Protein AF-L8JLD8-F1 (afdb_monomer)

Secondary structure (DSSP, 8-state):
----------TTSSHHHHHHHHHHHHHHHHHHHHHHHHHHHHHHHHHHHHHHHHHHHHHHHHHHHHHHHHHHT-SSHHHHHHHHHHHHTTBS-TT-EEEEEEEEETTEEEE-S-EEHHHHHHHHHHHTS--EEEEEEEE-TTS-EEEEEEEE--

Sequence (154 aa):
MMIGGAGCKSKKKAGDVSDAEAEKARMEQEAKLRAEEEERRRAEEERLAREKARAEAEAPAQKLEMYFEAIANANSITSANQSIDEALTMFASPQTPVLIVISESGGQKDYDRPTTIKEYLNYLKDQKKNINTIGDLQVDSRGKITEIELVKQK

pLDDT: mean 88.19, std 15.15, range [36.41, 98.69]

Radius of gyration: 35.02 Å; Cα contacts (8 Å, |Δi|>4): 162; chains: 1; bounding box: 96×37×97 Å

Organism: NCBI:txid1237149

Solvent-accessible surface area (backbone atoms only — not comparable to full-atom values): 8672 Å² total; per-residue (Å²): 136,91,85,84,90,82,90,87,94,67,81,80,69,64,60,65,53,55,52,52,51,52,50,50,51,49,52,54,50,51,52,49,52,52,51,54,51,50,53,52,49,52,53,48,52,52,51,53,50,52,52,49,53,49,50,62,66,45,45,63,56,56,56,48,51,53,35,48,50,49,18,10,69,37,94,42,70,67,60,16,51,52,38,45,58,58,51,46,68,49,32,68,43,61,70,22,45,34,44,39,45,76,48,74,57,98,89,45,75,41,63,53,82,83,46,27,45,51,58,50,53,49,47,24,44,73,65,50,45,74,62,57,41,84,68,47,76,42,62,47,101,84,68,24,34,54,35,37,34,30,32,62,61,130

Structure (mmCIF, N/CA/C/O backbone):
data_AF-L8JLD8-F1
#
_entry.id   AF-L8JLD8-F1
#
loop_
_atom_site.group_PDB
_atom_site.id
_atom_site.type_symbol
_atom_site.label_atom_id
_atom_site.label_alt_id
_atom_site.label_comp_id
_atom_site.label_asym_id
_atom_site.label_entity_id
_atom_site.label_seq_id
_atom_site.pdbx_PDB_ins_code
_atom_site.Cartn_x
_atom_site.Cartn_y
_atom_site.Cartn_z
_atom_site.occupancy
_atom_site.B_iso_or_equiv
_atom_site.auth_seq_id
_atom_site.auth_comp_id
_atom_site.auth_asym_id
_atom_site.auth_atom_id
_atom_site.pdbx_PDB_model_num
ATOM 1 N N . MET A 1 1 ? 78.348 8.254 -76.804 1.00 43.88 1 MET A N 1
ATOM 2 C CA . MET A 1 1 ? 78.606 7.688 -75.465 1.00 43.88 1 MET A CA 1
ATOM 3 C C . MET A 1 1 ? 77.264 7.599 -74.758 1.00 43.88 1 MET A C 1
ATOM 5 O O . MET A 1 1 ? 76.629 8.627 -74.573 1.00 43.88 1 MET A O 1
ATOM 9 N N . MET A 1 2 ? 76.774 6.378 -74.539 1.00 48.94 2 MET A N 1
ATOM 10 C CA . MET A 1 2 ? 75.519 6.098 -73.835 1.00 48.94 2 MET A CA 1
ATOM 11 C C . MET A 1 2 ? 75.664 6.347 -72.331 1.00 48.94 2 MET A C 1
ATOM 13 O O . MET A 1 2 ? 76.741 6.084 -71.814 1.00 48.94 2 MET A O 1
ATOM 17 N N . ILE A 1 3 ? 74.574 6.770 -71.681 1.00 44.97 3 ILE A N 1
ATOM 18 C CA . ILE A 1 3 ? 74.062 6.455 -70.323 1.00 44.97 3 ILE A CA 1
ATOM 19 C C . ILE A 1 3 ? 72.680 7.151 -70.314 1.00 44.97 3 ILE A C 1
ATOM 21 O O . ILE A 1 3 ? 72.607 8.335 -70.612 1.00 44.97 3 ILE A O 1
ATOM 25 N N . GLY A 1 4 ? 71.516 6.530 -70.129 1.00 36.41 4 GLY A N 1
ATOM 26 C CA . GLY A 1 4 ? 71.146 5.360 -69.335 1.00 36.41 4 GLY A CA 1
ATOM 27 C C . GLY A 1 4 ? 70.072 5.840 -68.346 1.00 36.41 4 GLY A C 1
ATOM 28 O O . GLY A 1 4 ? 70.389 6.602 -67.441 1.00 36.41 4 GLY A O 1
ATOM 29 N N . GLY A 1 5 ? 68.798 5.497 -68.570 1.00 52.78 5 GLY A N 1
ATOM 30 C CA . GLY A 1 5 ? 67.676 5.965 -67.744 1.00 52.78 5 GLY A CA 1
ATOM 31 C C . GLY A 1 5 ? 67.397 5.097 -66.511 1.00 52.78 5 GLY A C 1
ATOM 32 O O . GLY A 1 5 ? 67.728 3.919 -66.497 1.00 52.78 5 GLY A O 1
ATOM 33 N N . ALA A 1 6 ? 66.736 5.681 -65.507 1.00 45.06 6 ALA A N 1
ATOM 34 C CA . ALA A 1 6 ? 65.917 5.043 -64.463 1.00 45.06 6 ALA A CA 1
ATOM 35 C C . ALA A 1 6 ? 65.192 6.198 -63.733 1.00 45.06 6 ALA A C 1
ATOM 37 O O . ALA A 1 6 ? 65.827 7.172 -63.357 1.00 45.06 6 ALA A O 1
ATOM 38 N N . GLY A 1 7 ? 63.868 6.281 -63.599 1.00 50.50 7 GLY A N 1
ATOM 39 C CA . GLY A 1 7 ? 62.931 5.239 -63.206 1.00 50.50 7 GLY A CA 1
ATOM 40 C C . GLY A 1 7 ? 62.613 5.419 -61.719 1.00 50.50 7 GLY A C 1
ATOM 41 O O . GLY A 1 7 ? 63.423 5.021 -60.898 1.00 50.50 7 GLY A O 1
ATOM 42 N N . CYS A 1 8 ? 61.466 6.031 -61.383 1.00 46.03 8 CYS A N 1
ATOM 43 C CA . CYS A 1 8 ? 60.748 5.870 -60.102 1.00 46.03 8 CYS A CA 1
ATOM 44 C C . CYS A 1 8 ? 59.388 6.608 -60.138 1.00 46.03 8 CYS A C 1
ATOM 46 O O . CYS A 1 8 ? 59.252 7.730 -59.659 1.00 46.03 8 CYS A O 1
ATOM 48 N N . LYS A 1 9 ? 58.351 5.967 -60.700 1.00 48.91 9 LYS A N 1
ATOM 49 C CA . LYS A 1 9 ? 56.9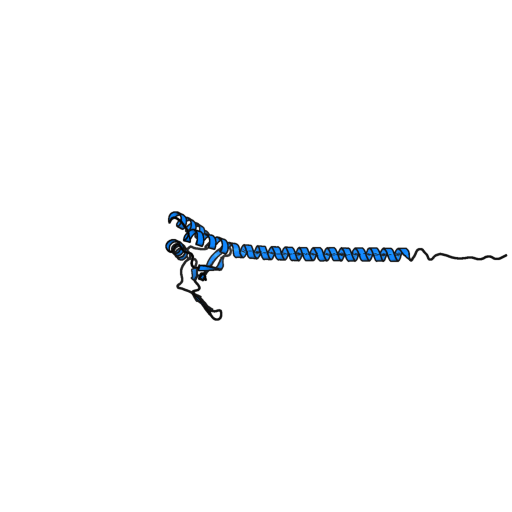28 6.356 -60.564 1.00 48.91 9 LYS A CA 1
ATOM 50 C C . LYS A 1 9 ? 56.148 5.308 -59.745 1.00 48.91 9 LYS A C 1
ATOM 52 O O . LYS A 1 9 ? 55.120 4.818 -60.195 1.00 48.91 9 LYS A O 1
ATOM 57 N N . SER A 1 10 ? 56.632 4.917 -58.564 1.00 51.66 10 SER A N 1
ATOM 58 C CA . SER A 1 10 ? 55.966 3.875 -57.750 1.00 51.66 10 SER A CA 1
ATOM 59 C C . SER A 1 10 ? 55.680 4.245 -56.290 1.00 51.66 10 SER A C 1
ATOM 61 O O . SER A 1 10 ? 54.889 3.562 -55.650 1.00 51.66 10 SER A O 1
ATOM 63 N N . LYS A 1 11 ? 56.217 5.346 -55.747 1.00 50.00 11 LYS A N 1
ATOM 64 C CA . LYS A 1 11 ? 56.095 5.643 -54.303 1.00 50.00 11 LYS A CA 1
ATOM 65 C C . LYS A 1 11 ? 54.795 6.321 -53.846 1.00 50.00 11 LYS A C 1
ATOM 67 O O . LYS A 1 11 ? 54.577 6.421 -52.649 1.00 50.00 11 LYS A O 1
ATOM 72 N N . LYS A 1 12 ? 53.921 6.760 -54.760 1.00 50.62 12 LYS A N 1
ATOM 73 C CA . LYS A 1 12 ? 52.707 7.522 -54.398 1.00 50.62 12 LYS A CA 1
ATOM 74 C C . LYS A 1 12 ? 51.445 6.668 -54.198 1.00 50.62 12 LYS A C 1
ATOM 76 O O . LYS A 1 12 ? 50.425 7.209 -53.828 1.00 50.62 12 LYS A O 1
ATOM 81 N N . LYS A 1 13 ? 51.489 5.351 -54.437 1.00 50.62 13 LYS A N 1
ATOM 82 C CA . LYS A 1 13 ? 50.307 4.470 -54.305 1.00 50.62 13 LYS A CA 1
ATOM 83 C C . LYS A 1 13 ? 50.275 3.611 -53.035 1.00 50.62 13 LYS A C 1
ATOM 85 O O . LYS A 1 13 ? 49.277 2.947 -52.809 1.00 50.62 13 LYS A O 1
ATOM 90 N N . ALA A 1 14 ? 51.342 3.597 -52.232 1.00 51.19 14 ALA A N 1
ATOM 91 C CA . ALA A 1 14 ? 51.433 2.732 -51.049 1.00 51.19 14 ALA A CA 1
ATOM 92 C C . ALA A 1 14 ? 51.026 3.422 -49.729 1.00 51.19 14 ALA A C 1
ATOM 94 O O . ALA A 1 14 ? 50.582 2.729 -48.827 1.00 51.19 14 ALA A O 1
ATOM 95 N N . GLY A 1 15 ? 51.147 4.754 -49.617 1.00 51.78 15 GLY A N 1
ATOM 96 C CA . GLY A 1 15 ? 50.747 5.508 -48.412 1.00 51.78 15 GLY A CA 1
ATOM 97 C C . GLY A 1 15 ? 49.253 5.854 -48.358 1.00 51.78 15 GLY A C 1
ATOM 98 O O . GLY A 1 15 ? 48.638 5.749 -47.307 1.00 51.78 15 GLY A O 1
ATOM 99 N N . ASP A 1 16 ? 48.639 6.163 -49.506 1.00 52.84 16 ASP A N 1
ATOM 100 C CA . ASP A 1 16 ? 47.200 6.479 -49.586 1.00 52.84 16 ASP A CA 1
ATOM 101 C C . ASP A 1 16 ? 46.294 5.282 -49.230 1.00 52.84 16 ASP A C 1
ATOM 103 O O . ASP A 1 16 ? 45.162 5.466 -48.793 1.00 52.84 16 ASP A O 1
ATOM 107 N N . VAL A 1 17 ? 46.775 4.043 -49.404 1.00 54.34 17 VAL A N 1
ATOM 108 C CA . VAL A 1 17 ? 45.996 2.832 -49.086 1.00 54.34 17 VAL A CA 1
ATOM 109 C C . VAL A 1 17 ? 46.026 2.533 -47.582 1.00 54.34 17 VAL A C 1
ATOM 111 O O . VAL A 1 17 ? 44.990 2.188 -47.022 1.00 54.34 17 VAL A O 1
ATOM 114 N N . SER A 1 18 ? 47.163 2.740 -46.904 1.00 61.28 18 SER A N 1
ATOM 115 C CA . SER A 1 18 ? 47.286 2.501 -45.457 1.00 61.28 18 SER A CA 1
ATOM 116 C C . SER A 1 18 ? 46.537 3.529 -44.609 1.00 61.28 18 SER A C 1
ATOM 118 O O . SER A 1 18 ? 46.007 3.185 -43.553 1.00 61.28 18 SER A O 1
ATOM 120 N N . ASP A 1 19 ? 46.460 4.778 -45.072 1.00 70.31 19 ASP A N 1
ATOM 121 C CA . ASP A 1 19 ? 45.732 5.837 -44.365 1.00 70.31 19 ASP A CA 1
ATOM 122 C C . ASP A 1 19 ? 44.210 5.657 -44.501 1.00 70.31 19 ASP A C 1
ATOM 124 O O . ASP A 1 19 ? 43.484 5.801 -43.517 1.00 70.31 19 ASP A O 1
ATOM 128 N N . ALA A 1 20 ? 43.729 5.224 -45.674 1.00 74.50 20 ALA A N 1
ATOM 129 C CA . ALA A 1 20 ? 42.317 4.907 -45.897 1.00 74.50 20 ALA A CA 1
ATOM 130 C C . ALA A 1 20 ? 41.838 3.694 -45.072 1.00 74.50 20 ALA A C 1
ATOM 132 O O . ALA A 1 20 ? 40.715 3.680 -44.564 1.00 74.50 20 ALA A O 1
ATOM 133 N N . GLU A 1 21 ? 42.685 2.676 -44.901 1.00 77.75 21 GLU A N 1
ATOM 134 C CA . GLU A 1 21 ? 42.390 1.515 -44.050 1.00 77.75 21 GLU A CA 1
ATOM 135 C C . GLU A 1 21 ? 42.381 1.883 -42.558 1.00 77.75 21 GLU A C 1
ATOM 137 O O . GLU A 1 21 ? 41.505 1.434 -41.815 1.00 77.75 21 GLU A O 1
ATOM 142 N N . ALA A 1 22 ? 43.302 2.749 -42.120 1.00 79.00 22 ALA A N 1
ATOM 143 C CA . ALA A 1 22 ? 43.342 3.251 -40.748 1.00 79.00 22 ALA A CA 1
ATOM 144 C C . ALA A 1 22 ? 42.139 4.153 -40.414 1.00 79.00 22 ALA A C 1
ATOM 146 O O . ALA A 1 22 ? 41.605 4.083 -39.306 1.00 79.00 22 ALA A O 1
ATOM 147 N N . GLU A 1 23 ? 41.687 4.979 -41.358 1.00 78.88 23 GLU A N 1
ATOM 148 C CA . GLU A 1 23 ? 40.491 5.815 -41.204 1.00 78.88 23 GLU A CA 1
ATOM 149 C C . GLU A 1 23 ? 39.217 4.962 -41.147 1.00 78.88 23 GLU A C 1
ATOM 151 O O . GLU A 1 23 ? 38.374 5.151 -40.267 1.00 78.88 23 GLU A O 1
ATOM 156 N N . LYS A 1 24 ? 39.114 3.948 -42.014 1.00 84.94 24 LYS A N 1
ATOM 157 C CA . LYS A 1 24 ? 38.009 2.984 -41.999 1.00 84.94 24 LYS A CA 1
ATOM 158 C C . LYS A 1 24 ? 37.935 2.212 -40.679 1.00 84.94 24 LYS A C 1
ATOM 160 O O . LYS A 1 24 ? 36.855 2.112 -40.102 1.00 84.94 24 LYS A O 1
ATOM 165 N N . ALA A 1 25 ? 39.068 1.739 -40.158 1.00 84.62 25 ALA A N 1
ATOM 166 C CA . ALA A 1 25 ? 39.121 1.045 -38.871 1.00 84.62 25 ALA A CA 1
ATOM 167 C C . ALA A 1 25 ? 38.691 1.947 -37.697 1.00 84.62 25 ALA A C 1
ATOM 169 O O . ALA A 1 25 ? 38.003 1.491 -36.785 1.00 84.62 25 ALA A O 1
ATOM 170 N N . ARG A 1 26 ? 39.045 3.241 -37.731 1.00 87.06 26 ARG A N 1
ATOM 171 C CA . ARG A 1 26 ? 38.602 4.227 -36.729 1.00 87.06 26 ARG A CA 1
ATOM 172 C C . ARG A 1 26 ? 37.099 4.487 -36.807 1.00 87.06 26 ARG A C 1
ATOM 174 O O . ARG A 1 26 ? 36.450 4.503 -35.766 1.00 87.06 26 ARG A O 1
ATOM 181 N N . MET A 1 27 ? 36.545 4.631 -38.013 1.00 85.75 27 MET A N 1
ATOM 182 C CA . MET A 1 27 ? 35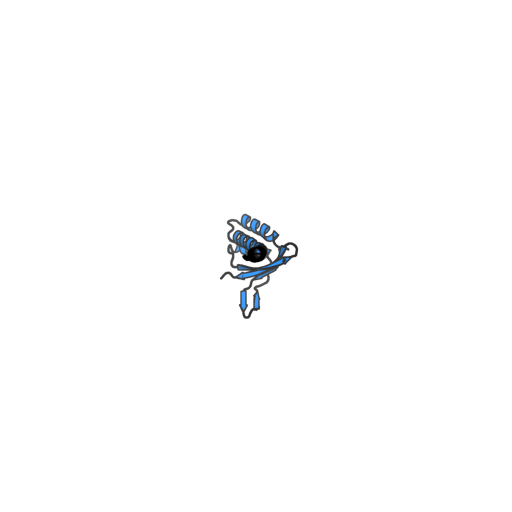.100 4.795 -38.211 1.00 85.75 27 MET A CA 1
ATOM 183 C C . MET A 1 27 ? 34.308 3.564 -37.753 1.00 85.75 27 MET A C 1
ATOM 185 O O . MET A 1 27 ? 33.278 3.708 -37.099 1.00 85.75 27 MET A O 1
ATOM 189 N N . GLU A 1 28 ? 34.790 2.353 -38.045 1.00 89.94 28 GLU A N 1
ATOM 190 C CA . GLU A 1 28 ? 34.161 1.108 -37.582 1.00 89.94 28 GLU A CA 1
ATOM 191 C C . GLU A 1 28 ? 34.226 0.969 -36.053 1.00 89.94 28 GLU A C 1
ATOM 193 O O . GLU A 1 28 ? 33.236 0.595 -35.422 1.00 89.94 28 GLU A O 1
ATOM 198 N N . GLN A 1 29 ? 35.358 1.325 -35.436 1.00 88.50 29 GLN A N 1
ATOM 199 C CA . GLN A 1 29 ? 35.507 1.319 -33.980 1.00 88.50 29 GLN A CA 1
ATOM 200 C C . GLN A 1 29 ? 34.591 2.350 -33.306 1.00 88.50 29 GLN A C 1
ATOM 202 O O . GLN A 1 29 ? 33.951 2.040 -32.304 1.00 88.50 29 GLN A O 1
ATOM 207 N N . GLU A 1 30 ? 34.484 3.557 -33.862 1.00 90.00 30 GLU A N 1
ATOM 208 C CA . GLU A 1 30 ? 33.597 4.602 -33.351 1.00 90.00 30 GLU A CA 1
ATOM 209 C C . GLU A 1 30 ? 32.117 4.224 -33.504 1.00 90.00 30 GLU A C 1
ATOM 211 O O . GLU A 1 30 ? 31.335 4.401 -32.570 1.00 90.00 30 GLU A O 1
ATOM 216 N N . ALA A 1 31 ? 31.728 3.641 -34.642 1.00 92.00 31 ALA A N 1
ATOM 217 C CA . ALA A 1 31 ? 30.375 3.135 -34.854 1.00 92.00 31 ALA A CA 1
ATOM 218 C C . ALA A 1 31 ? 30.019 2.025 -33.854 1.00 92.00 31 ALA A C 1
ATOM 220 O O . ALA A 1 31 ? 28.911 2.014 -33.316 1.00 92.00 31 ALA A O 1
ATOM 221 N N . LYS A 1 32 ? 30.968 1.129 -33.554 1.00 93.94 32 LYS A N 1
ATOM 222 C CA . LYS A 1 32 ? 30.779 0.067 -32.562 1.00 93.94 32 LYS A CA 1
ATOM 223 C C . LYS A 1 32 ? 30.627 0.622 -31.143 1.00 93.94 32 LYS A C 1
ATOM 225 O O . LYS A 1 32 ? 29.706 0.220 -30.443 1.00 93.94 32 LYS A O 1
ATOM 230 N N . LEU A 1 33 ? 31.462 1.585 -30.746 1.00 91.69 33 LEU A N 1
ATOM 231 C CA . LEU A 1 33 ? 31.360 2.239 -29.434 1.00 91.69 33 LEU A CA 1
ATOM 232 C C . LEU A 1 33 ? 30.028 2.980 -29.262 1.00 91.69 33 LEU A C 1
ATOM 234 O O . LEU A 1 33 ? 29.398 2.868 -28.214 1.00 91.69 33 LEU A O 1
ATOM 238 N N . ARG A 1 34 ? 29.561 3.686 -30.301 1.00 92.62 34 ARG A N 1
ATOM 239 C CA . ARG A 1 34 ? 28.250 4.356 -30.283 1.00 92.62 34 ARG A CA 1
ATOM 240 C C . ARG A 1 34 ? 27.094 3.358 -30.173 1.00 92.62 34 ARG A C 1
ATOM 242 O O . ARG A 1 34 ? 26.147 3.619 -29.437 1.00 92.62 34 ARG A O 1
ATOM 249 N N . ALA A 1 35 ? 27.176 2.221 -30.869 1.00 93.88 35 ALA A N 1
ATOM 250 C CA . ALA A 1 35 ? 26.174 1.160 -30.773 1.00 93.88 35 ALA A CA 1
ATOM 251 C C . ALA A 1 35 ? 26.137 0.524 -29.369 1.00 93.88 35 ALA A C 1
ATOM 253 O O . ALA A 1 35 ? 25.057 0.350 -28.810 1.00 93.88 35 ALA A O 1
ATOM 254 N N . GLU A 1 36 ? 27.301 0.243 -28.773 1.00 93.62 36 GLU A N 1
ATOM 255 C CA . GLU A 1 36 ? 27.414 -0.295 -27.409 1.00 93.62 36 GLU A CA 1
ATOM 256 C C . GLU A 1 36 ? 26.903 0.700 -26.348 1.00 93.62 36 GLU A C 1
ATOM 258 O O . GLU A 1 36 ? 26.220 0.310 -25.399 1.00 93.62 36 GLU A O 1
ATOM 263 N N . GLU A 1 37 ? 27.191 1.997 -26.496 1.00 93.38 37 GLU A N 1
ATOM 264 C CA . GLU A 1 37 ? 26.675 3.039 -25.600 1.00 93.38 37 GLU A CA 1
ATOM 265 C C . GLU A 1 37 ? 25.148 3.169 -25.693 1.00 93.38 37 GLU A C 1
ATOM 267 O O . GLU A 1 37 ? 24.466 3.280 -24.671 1.00 93.38 37 GLU A O 1
ATOM 272 N N . GLU A 1 38 ? 24.593 3.111 -26.905 1.00 93.94 38 GLU A N 1
ATOM 273 C CA . GLU A 1 38 ? 23.149 3.159 -27.113 1.00 93.94 38 GLU A CA 1
ATOM 274 C C . GLU A 1 38 ? 22.438 1.925 -26.538 1.00 93.94 38 GLU A C 1
ATOM 276 O O . GLU A 1 38 ? 21.392 2.069 -25.902 1.00 93.94 38 GLU A O 1
ATOM 281 N N . GLU A 1 39 ? 23.009 0.728 -26.696 1.00 94.75 39 GLU A N 1
ATOM 282 C CA . GLU A 1 39 ? 22.485 -0.500 -26.090 1.00 94.75 39 GLU A CA 1
ATOM 283 C C . GLU A 1 39 ? 22.488 -0.412 -24.559 1.00 94.75 39 GLU A C 1
ATOM 285 O O . GLU A 1 39 ? 21.472 -0.692 -23.918 1.00 94.75 39 GLU A O 1
ATOM 290 N N . ARG A 1 40 ? 23.588 0.071 -23.965 1.00 94.38 40 ARG A N 1
ATOM 291 C CA . ARG A 1 40 ? 23.675 0.302 -22.516 1.00 94.38 40 ARG A CA 1
ATOM 292 C C . ARG A 1 40 ? 22.636 1.305 -22.027 1.00 94.38 40 ARG A C 1
ATOM 294 O O . ARG A 1 40 ? 22.014 1.057 -20.997 1.00 94.38 40 ARG A O 1
ATOM 301 N N . ARG A 1 41 ? 22.415 2.402 -22.760 1.00 95.31 41 ARG A N 1
ATOM 302 C CA . ARG A 1 41 ? 21.397 3.403 -22.411 1.00 95.31 41 ARG A CA 1
ATOM 303 C C . ARG A 1 41 ? 19.990 2.812 -22.454 1.00 95.31 41 ARG A C 1
ATOM 305 O O . ARG A 1 41 ? 19.233 3.013 -21.513 1.00 95.31 41 ARG A O 1
ATOM 312 N N . ARG A 1 42 ? 19.656 2.039 -23.495 1.00 94.88 42 ARG A N 1
ATOM 313 C CA . ARG A 1 42 ? 18.350 1.364 -23.607 1.00 94.88 42 ARG A CA 1
ATOM 314 C C . ARG A 1 42 ? 18.137 0.348 -22.484 1.00 94.88 42 ARG A C 1
ATOM 316 O O . ARG A 1 42 ? 17.070 0.329 -21.880 1.00 94.88 42 ARG A O 1
ATOM 323 N N . ALA A 1 43 ? 19.153 -0.456 -22.168 1.00 94.94 43 ALA A N 1
ATOM 324 C CA . ALA A 1 43 ? 19.088 -1.420 -21.071 1.00 94.94 43 ALA A CA 1
ATOM 325 C C . ALA A 1 43 ? 18.930 -0.729 -19.703 1.00 94.94 43 ALA A C 1
ATOM 327 O O . ALA A 1 43 ? 18.198 -1.211 -18.836 1.00 94.94 43 ALA A O 1
ATOM 328 N N . GLU A 1 44 ? 19.593 0.412 -19.500 1.00 94.81 44 GLU A N 1
ATOM 329 C CA . GLU A 1 44 ? 19.454 1.204 -18.281 1.00 94.81 44 GLU A CA 1
ATOM 330 C C . GLU A 1 44 ? 18.076 1.864 -18.165 1.00 94.81 44 GLU A C 1
ATOM 332 O O . GLU A 1 44 ? 17.455 1.765 -17.107 1.00 94.81 44 GLU A O 1
ATOM 337 N N . GLU A 1 45 ? 17.560 2.466 -19.238 1.00 94.81 45 GLU A N 1
ATOM 338 C CA . GLU A 1 45 ? 16.200 3.015 -19.281 1.00 94.81 45 GLU A CA 1
ATOM 339 C C . GLU A 1 45 ? 15.147 1.937 -19.011 1.00 94.81 45 GLU A C 1
ATOM 341 O O . GLU A 1 45 ? 14.232 2.159 -18.219 1.00 94.81 45 GLU A O 1
ATOM 346 N N . GLU A 1 46 ? 15.292 0.748 -19.599 1.00 94.75 46 GLU A N 1
ATOM 347 C CA . GLU A 1 46 ? 14.384 -0.369 -19.348 1.00 94.75 46 GLU A CA 1
ATOM 348 C C . GLU A 1 46 ? 14.445 -0.833 -17.886 1.00 94.75 46 GLU A C 1
ATOM 350 O O . GLU A 1 46 ? 13.407 -1.068 -17.262 1.00 94.75 46 GLU A O 1
ATOM 355 N N . ARG A 1 47 ? 15.647 -0.932 -17.308 1.00 94.19 47 ARG A N 1
ATOM 356 C CA . ARG A 1 47 ? 15.827 -1.273 -15.891 1.00 94.19 47 ARG A CA 1
ATOM 357 C C . ARG A 1 47 ? 15.147 -0.247 -14.986 1.00 94.19 47 ARG A C 1
ATOM 359 O O . ARG A 1 47 ? 14.401 -0.642 -14.092 1.00 94.19 47 ARG A O 1
ATOM 366 N N . LEU A 1 48 ? 15.369 1.043 -15.237 1.00 94.81 48 LEU A N 1
ATOM 367 C CA . LEU A 1 48 ? 14.757 2.133 -14.476 1.00 94.81 48 LEU A CA 1
ATOM 368 C C . LEU A 1 48 ? 13.231 2.141 -14.630 1.00 94.81 48 LEU A C 1
ATOM 370 O O . LEU A 1 48 ? 12.517 2.330 -13.648 1.00 94.81 48 LEU A O 1
ATOM 374 N N . ALA A 1 49 ? 12.713 1.884 -15.833 1.00 93.56 49 ALA A N 1
ATOM 375 C CA . ALA A 1 49 ? 11.278 1.785 -16.079 1.00 93.56 49 ALA A CA 1
ATOM 376 C C . ALA A 1 49 ? 10.648 0.605 -15.323 1.00 93.56 49 ALA A C 1
ATOM 378 O O . ALA A 1 49 ? 9.598 0.768 -14.703 1.00 93.56 49 ALA A O 1
ATOM 379 N N . ARG A 1 50 ? 11.301 -0.565 -15.316 1.00 90.69 50 ARG A N 1
ATOM 380 C CA . ARG A 1 50 ? 10.854 -1.744 -14.554 1.00 90.69 50 ARG A CA 1
ATOM 381 C C . ARG A 1 50 ? 10.878 -1.493 -13.048 1.00 90.69 50 ARG A C 1
ATOM 383 O O . ARG A 1 50 ? 9.931 -1.859 -12.357 1.00 90.69 50 ARG A O 1
ATOM 390 N N . GLU A 1 51 ? 11.934 -0.864 -12.540 1.00 88.94 51 GLU A N 1
ATOM 391 C CA . GLU A 1 51 ? 12.052 -0.513 -11.122 1.00 88.94 51 GLU A CA 1
ATOM 392 C C . GLU A 1 51 ? 10.966 0.481 -10.703 1.00 88.94 51 GLU A C 1
ATOM 394 O O . GLU A 1 51 ? 10.284 0.264 -9.703 1.00 88.94 51 GLU A O 1
ATOM 399 N N . LYS A 1 52 ? 10.740 1.521 -11.511 1.00 88.50 52 LYS A N 1
ATOM 400 C CA . LYS A 1 52 ? 9.685 2.505 -11.271 1.00 88.50 52 LYS A CA 1
ATOM 401 C C . LYS A 1 52 ? 8.297 1.867 -11.298 1.00 88.50 52 LYS A C 1
ATOM 403 O O . LYS A 1 52 ? 7.519 2.098 -10.380 1.00 88.50 52 LYS A O 1
ATOM 408 N N . ALA A 1 53 ? 8.010 1.026 -12.291 1.00 84.88 53 ALA A N 1
ATOM 409 C CA . ALA A 1 53 ? 6.737 0.314 -12.382 1.00 84.88 53 ALA A CA 1
ATOM 410 C C . ALA A 1 53 ? 6.505 -0.598 -11.167 1.00 84.88 53 ALA A C 1
ATOM 412 O O . ALA A 1 53 ? 5.400 -0.653 -10.631 1.00 84.88 53 ALA A O 1
ATOM 413 N N . ARG A 1 54 ? 7.556 -1.276 -10.689 1.00 80.19 54 ARG A N 1
ATOM 414 C CA . ARG A 1 54 ? 7.487 -2.091 -9.474 1.00 80.19 54 ARG 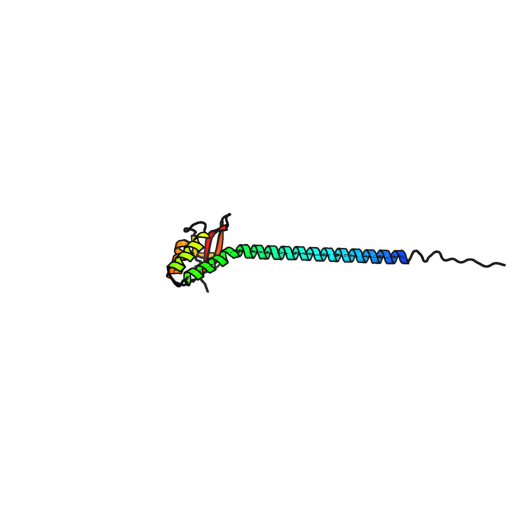A CA 1
ATOM 415 C C . ARG A 1 54 ? 7.227 -1.238 -8.230 1.00 80.19 54 ARG A C 1
ATOM 417 O O . ARG A 1 54 ? 6.360 -1.584 -7.436 1.00 80.19 54 ARG A O 1
ATOM 424 N N . ALA A 1 55 ? 7.939 -0.124 -8.073 1.00 81.75 55 ALA A N 1
ATOM 425 C CA . ALA A 1 55 ? 7.742 0.787 -6.948 1.00 81.75 55 ALA A CA 1
ATOM 426 C C . ALA A 1 55 ? 6.326 1.388 -6.939 1.00 81.75 55 ALA A C 1
ATOM 428 O O . ALA A 1 55 ? 5.695 1.464 -5.889 1.00 81.75 55 ALA A O 1
ATOM 429 N N . GLU A 1 56 ? 5.799 1.768 -8.105 1.00 82.56 56 GLU A N 1
ATOM 430 C CA . GLU A 1 56 ? 4.427 2.266 -8.251 1.00 82.56 56 GLU A CA 1
ATOM 431 C C . GLU A 1 56 ? 3.382 1.190 -7.923 1.00 82.56 56 GLU A C 1
ATOM 433 O O . GLU A 1 56 ? 2.372 1.503 -7.293 1.00 82.56 56 GLU A O 1
ATOM 438 N N . ALA A 1 57 ? 3.637 -0.073 -8.281 1.00 81.44 57 ALA A N 1
ATOM 439 C CA . ALA A 1 57 ? 2.764 -1.195 -7.938 1.00 81.44 57 ALA A CA 1
ATOM 440 C C . ALA A 1 57 ? 2.766 -1.517 -6.431 1.00 81.44 57 ALA A C 1
ATOM 442 O O . ALA A 1 57 ? 1.726 -1.860 -5.874 1.00 81.44 57 ALA A O 1
ATOM 443 N N . GLU A 1 58 ? 3.910 -1.378 -5.754 1.00 85.94 58 GLU A N 1
ATOM 444 C CA . GLU A 1 58 ? 4.045 -1.652 -4.315 1.00 85.94 58 GLU A CA 1
ATOM 445 C C . GLU A 1 58 ? 3.614 -0.464 -3.425 1.00 85.94 58 GLU A C 1
ATOM 447 O O . GLU A 1 58 ? 3.293 -0.652 -2.248 1.00 85.94 58 GLU A O 1
ATOM 452 N N . ALA A 1 59 ? 3.566 0.761 -3.962 1.00 88.62 59 ALA A N 1
ATOM 453 C CA . ALA A 1 59 ? 3.285 1.977 -3.193 1.00 88.62 59 ALA A CA 1
ATOM 454 C C . ALA A 1 59 ? 1.946 1.963 -2.416 1.00 88.62 59 ALA A C 1
ATOM 456 O O . ALA A 1 59 ? 1.940 2.390 -1.254 1.00 88.62 59 ALA A O 1
ATOM 457 N N . PRO A 1 60 ? 0.812 1.474 -2.969 1.00 90.94 60 PRO A N 1
ATOM 458 C CA . PRO A 1 60 ? -0.439 1.376 -2.218 1.00 90.94 60 PRO A CA 1
ATOM 459 C C . PRO A 1 60 ? -0.331 0.439 -1.012 1.00 90.94 60 PRO A C 1
ATOM 461 O O . PRO A 1 60 ? -0.841 0.774 0.056 1.00 90.94 60 PRO A O 1
ATOM 464 N N . ALA A 1 61 ? 0.365 -0.693 -1.163 1.00 93.00 61 ALA A N 1
ATOM 465 C CA . ALA A 1 61 ? 0.563 -1.655 -0.083 1.00 93.00 61 ALA A CA 1
ATOM 466 C C . ALA A 1 61 ? 1.414 -1.054 1.038 1.00 93.00 61 ALA A C 1
ATOM 468 O O . ALA A 1 61 ? 0.999 -1.059 2.192 1.00 93.00 61 ALA A O 1
ATOM 469 N N . GLN A 1 62 ? 2.549 -0.436 0.703 1.00 93.50 62 GLN A N 1
ATOM 470 C CA . GLN A 1 62 ? 3.419 0.204 1.696 1.00 93.50 62 GLN A CA 1
ATOM 471 C C . GLN A 1 62 ? 2.682 1.293 2.486 1.00 93.50 62 GLN A C 1
ATOM 473 O O . GLN A 1 62 ? 2.758 1.339 3.713 1.00 93.50 62 GLN A O 1
ATOM 478 N N . LYS A 1 63 ? 1.925 2.151 1.791 1.00 95.50 63 LYS A N 1
ATOM 479 C CA . LYS A 1 63 ? 1.145 3.208 2.442 1.00 95.50 63 LYS A CA 1
ATOM 480 C C . LYS A 1 63 ? 0.052 2.637 3.346 1.00 95.50 63 LYS A C 1
ATOM 482 O O . LYS A 1 63 ? -0.179 3.165 4.431 1.00 95.50 63 LYS A O 1
ATOM 487 N N . LEU A 1 64 ? -0.625 1.579 2.910 1.00 96.81 64 LEU A N 1
ATOM 488 C CA . LEU A 1 64 ? -1.667 0.945 3.707 1.00 96.81 64 LEU A CA 1
ATOM 489 C C . LEU A 1 64 ? -1.096 0.253 4.953 1.00 96.81 64 LEU A C 1
ATOM 491 O O . LEU A 1 64 ? -1.675 0.382 6.028 1.00 96.81 64 LEU A O 1
ATOM 495 N N . GLU A 1 65 ? 0.064 -0.394 4.840 1.00 96.00 65 GLU A N 1
ATOM 496 C CA . GLU A 1 65 ? 0.764 -0.997 5.979 1.00 96.00 65 GLU A CA 1
ATOM 497 C C . GLU A 1 65 ? 1.128 0.068 7.029 1.00 96.00 65 GLU A C 1
ATOM 499 O O . GLU A 1 65 ? 0.909 -0.126 8.223 1.00 96.00 65 GLU A O 1
ATOM 504 N N . MET A 1 66 ? 1.570 1.258 6.596 1.00 97.00 66 MET A N 1
ATOM 505 C CA . MET A 1 66 ? 1.797 2.384 7.512 1.00 97.00 66 MET A CA 1
ATOM 506 C C . MET A 1 66 ? 0.526 2.791 8.269 1.00 97.00 66 MET A C 1
ATOM 508 O O . MET A 1 66 ? 0.601 3.119 9.454 1.00 97.00 66 MET A O 1
ATOM 512 N N . TYR A 1 67 ? -0.642 2.768 7.618 1.00 98.25 67 TYR A N 1
ATOM 513 C CA . TYR A 1 67 ? -1.910 3.035 8.297 1.00 98.25 67 TYR A CA 1
ATOM 514 C C . TYR A 1 67 ? -2.281 1.932 9.286 1.00 98.25 67 TYR A C 1
ATOM 516 O O . TYR A 1 67 ? -2.728 2.251 10.388 1.00 98.25 67 TYR A O 1
ATOM 524 N N . PHE A 1 68 ? -2.079 0.659 8.936 1.00 97.88 68 PHE A N 1
ATOM 525 C CA . PHE A 1 68 ? -2.319 -0.457 9.856 1.00 97.88 68 PHE A CA 1
ATOM 526 C C . PHE A 1 68 ? -1.494 -0.298 11.134 1.00 97.88 68 PHE A C 1
ATOM 528 O O . PHE A 1 68 ? -2.051 -0.351 12.234 1.00 97.88 68 PHE A O 1
ATOM 535 N N . GLU A 1 69 ? -0.204 0.009 10.995 1.00 97.44 69 GLU A N 1
ATOM 536 C CA . GLU A 1 69 ? 0.680 0.272 12.130 1.00 97.44 69 GLU A CA 1
ATOM 537 C C . GLU A 1 69 ? 0.271 1.522 12.916 1.00 97.44 69 GLU A C 1
ATOM 539 O O . GLU A 1 69 ? 0.242 1.497 14.148 1.00 97.44 69 GLU A O 1
ATOM 544 N N . ALA A 1 70 ? -0.097 2.614 12.242 1.00 97.94 70 ALA A N 1
ATOM 545 C CA . ALA A 1 70 ? -0.542 3.834 12.913 1.00 97.94 70 ALA A CA 1
ATOM 546 C C . ALA A 1 70 ? -1.822 3.614 13.739 1.00 97.94 70 ALA A C 1
ATOM 548 O O . ALA A 1 70 ? -1.961 4.175 14.825 1.00 97.94 70 ALA A O 1
ATOM 549 N N . ILE A 1 71 ? -2.752 2.793 13.244 1.00 98.44 71 ILE A N 1
ATOM 550 C CA . ILE A 1 71 ? -4.005 2.456 13.930 1.00 98.44 71 ILE A CA 1
ATOM 551 C C . ILE A 1 71 ? -3.735 1.534 15.123 1.00 98.44 71 ILE A C 1
ATOM 553 O O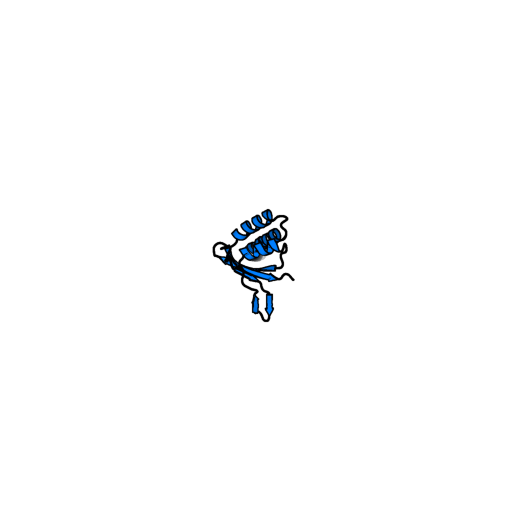 . ILE A 1 71 ? -4.215 1.807 16.229 1.00 98.44 71 ILE A O 1
ATOM 557 N N . ALA A 1 72 ? -2.948 0.474 14.915 1.00 97.69 72 ALA A N 1
ATOM 558 C CA . ALA A 1 72 ? -2.604 -0.494 15.952 1.00 97.69 72 ALA A CA 1
ATOM 559 C C . ALA A 1 72 ? -1.841 0.163 17.115 1.00 97.69 72 ALA A C 1
ATOM 561 O O . ALA A 1 72 ? -2.166 -0.065 18.278 1.00 97.69 72 ALA A O 1
ATOM 562 N N . ASN A 1 73 ? -0.889 1.048 16.811 1.00 97.25 73 ASN A N 1
ATOM 563 C CA . ASN A 1 73 ? -0.025 1.691 17.805 1.00 97.25 73 ASN A CA 1
ATOM 564 C C . ASN A 1 73 ? -0.555 3.052 18.305 1.00 97.25 73 ASN A C 1
ATOM 566 O O . ASN A 1 73 ? 0.139 3.771 19.025 1.00 97.25 73 ASN A O 1
ATOM 570 N N . ALA A 1 74 ? -1.778 3.446 17.937 1.00 97.75 74 ALA A N 1
ATOM 571 C CA . ALA A 1 74 ? -2.340 4.742 18.308 1.00 97.75 74 ALA A CA 1
ATOM 572 C C . ALA A 1 74 ? -2.475 4.920 19.834 1.00 97.75 74 ALA A C 1
ATOM 574 O O . ALA A 1 74 ? -3.144 4.132 20.509 1.00 97.75 74 ALA A O 1
ATOM 575 N N . ASN A 1 75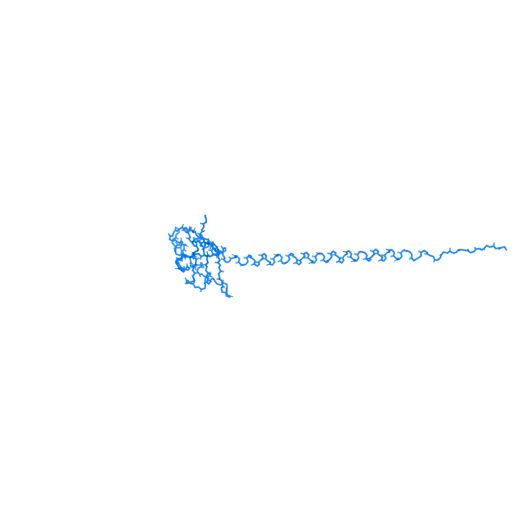 ? -1.966 6.037 20.363 1.00 95.75 75 ASN A N 1
ATOM 576 C CA . ASN A 1 75 ? -2.036 6.380 21.794 1.00 95.75 75 ASN A CA 1
ATOM 577 C C . ASN A 1 75 ? -3.432 6.824 22.271 1.00 95.75 75 ASN A C 1
ATOM 579 O O . ASN A 1 75 ? -3.663 6.974 23.468 1.00 95.75 75 ASN A O 1
ATOM 583 N N . SER A 1 76 ? -4.371 7.068 21.354 1.00 97.12 76 SER A N 1
ATOM 584 C CA . SER A 1 76 ? -5.740 7.466 21.685 1.00 97.12 76 SER A CA 1
ATOM 585 C C . SER A 1 76 ? -6.747 6.906 20.684 1.00 97.12 76 SER A C 1
ATOM 587 O O . SER A 1 76 ? -6.400 6.567 19.551 1.00 97.12 76 SER A O 1
ATOM 589 N N . ILE A 1 77 ? -8.015 6.831 21.094 1.00 96.69 77 ILE A N 1
ATOM 590 C CA . ILE A 1 77 ? -9.119 6.455 20.198 1.00 96.69 77 ILE A CA 1
ATOM 591 C C . ILE A 1 77 ? -9.274 7.494 19.082 1.00 96.69 77 ILE A C 1
ATOM 593 O O . ILE A 1 77 ? -9.469 7.127 17.928 1.00 96.69 77 ILE A O 1
ATOM 597 N N . THR A 1 78 ? -9.134 8.781 19.407 1.00 97.94 78 THR A N 1
ATOM 598 C CA . THR A 1 78 ? -9.245 9.874 18.433 1.00 97.94 78 THR A CA 1
ATOM 599 C C . THR A 1 78 ? -8.200 9.754 17.328 1.00 97.94 78 THR A C 1
ATOM 601 O O . THR A 1 78 ? -8.565 9.776 16.157 1.00 97.94 78 THR A O 1
ATOM 604 N N . SER A 1 79 ? -6.925 9.559 17.682 1.00 98.00 79 SER A N 1
ATOM 605 C CA . SER A 1 79 ? -5.854 9.396 16.690 1.00 98.00 79 SER A CA 1
ATOM 606 C C . SER A 1 79 ? -6.032 8.127 15.855 1.00 98.00 79 SER A C 1
ATOM 608 O O . SER A 1 79 ? -5.791 8.151 14.656 1.00 98.00 79 SER A O 1
ATOM 610 N N . ALA A 1 80 ? -6.501 7.028 16.460 1.00 98.31 80 ALA A N 1
ATOM 611 C CA . ALA A 1 80 ? -6.802 5.809 15.711 1.00 98.31 80 ALA A CA 1
ATOM 612 C C . ALA A 1 80 ? -7.916 6.043 14.682 1.00 98.31 80 ALA A C 1
ATOM 614 O O . ALA A 1 80 ? -7.773 5.658 13.529 1.00 98.31 80 ALA A O 1
ATOM 615 N N . ASN A 1 81 ? -9.007 6.702 15.083 1.00 98.56 81 ASN A N 1
ATOM 616 C CA . ASN A 1 81 ? -10.130 6.986 14.190 1.00 98.56 81 ASN A CA 1
ATOM 617 C C . ASN A 1 81 ? -9.726 7.913 13.030 1.00 98.56 81 ASN A C 1
ATOM 619 O O . ASN A 1 81 ? -10.158 7.675 11.911 1.00 98.56 81 ASN A O 1
ATOM 623 N N . GLN A 1 82 ? -8.852 8.899 13.263 1.00 98.44 82 GLN A N 1
ATOM 624 C CA . GLN A 1 82 ? -8.300 9.732 12.185 1.00 98.44 82 GLN A CA 1
ATOM 625 C C . GLN A 1 82 ? -7.540 8.889 11.154 1.00 98.44 82 GLN A C 1
ATOM 627 O O . GLN A 1 82 ? -7.824 8.978 9.962 1.00 98.44 82 GLN A O 1
ATOM 632 N N . SER A 1 83 ? -6.646 8.005 11.608 1.00 98.56 83 SER A N 1
ATOM 633 C CA . SER A 1 83 ? -5.930 7.090 10.713 1.00 98.56 83 SER A CA 1
ATOM 634 C C . SER A 1 83 ? -6.870 6.127 9.977 1.00 98.56 83 SER A C 1
ATOM 636 O O . SER A 1 83 ? -6.624 5.812 8.816 1.00 98.56 83 SER A O 1
ATOM 638 N N . ILE A 1 84 ? -7.958 5.672 10.615 1.00 98.69 84 ILE A N 1
ATOM 639 C CA . ILE A 1 84 ? -8.992 4.848 9.964 1.00 98.69 84 ILE A CA 1
ATOM 640 C C . ILE A 1 84 ? -9.658 5.625 8.827 1.00 98.69 84 ILE A C 1
ATOM 642 O O . ILE A 1 84 ? -9.767 5.101 7.720 1.00 98.69 84 ILE A O 1
ATOM 646 N N . ASP A 1 85 ? -10.096 6.857 9.084 1.00 98.56 85 ASP A N 1
ATOM 647 C CA . ASP A 1 85 ? -10.786 7.676 8.086 1.00 98.56 85 ASP A CA 1
ATOM 648 C C . ASP A 1 85 ? -9.877 7.969 6.886 1.00 98.56 85 ASP A C 1
ATOM 650 O O . ASP A 1 85 ? -10.311 7.859 5.738 1.00 98.56 85 ASP A O 1
ATOM 654 N N . GLU A 1 86 ? -8.597 8.255 7.135 1.00 98.38 86 GLU A N 1
ATOM 655 C CA . GLU A 1 86 ? -7.596 8.433 6.083 1.00 98.38 86 GLU A CA 1
ATOM 656 C C . GLU A 1 86 ? -7.360 7.150 5.280 1.00 98.38 86 GLU A C 1
ATOM 658 O O . GLU A 1 86 ? -7.397 7.182 4.045 1.00 98.38 86 GLU A O 1
ATOM 663 N N . ALA A 1 87 ? -7.175 6.013 5.955 1.00 98.25 87 ALA A N 1
ATOM 664 C CA . ALA A 1 87 ? -6.981 4.722 5.305 1.00 98.25 87 ALA A CA 1
ATOM 665 C C . ALA A 1 87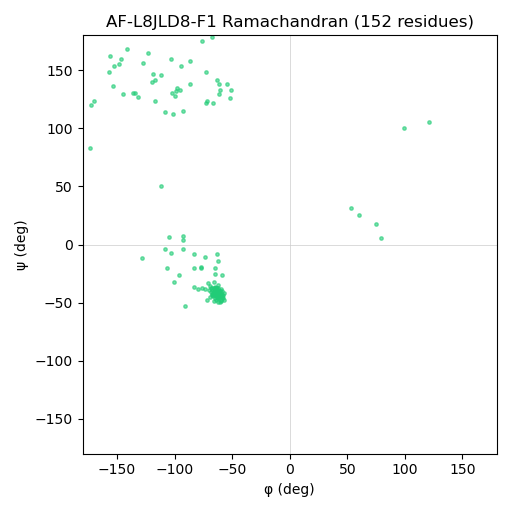 ? -8.180 4.355 4.422 1.00 98.25 87 ALA A C 1
ATOM 667 O O . ALA A 1 87 ? -7.997 3.936 3.279 1.00 98.25 87 ALA A O 1
ATOM 668 N N . LEU A 1 88 ? -9.411 4.582 4.899 1.00 98.50 88 LEU A N 1
ATOM 669 C CA . LEU A 1 88 ? -10.641 4.308 4.149 1.00 98.50 88 LEU A CA 1
ATOM 670 C C . LEU A 1 88 ? -10.717 5.076 2.824 1.00 98.50 88 LEU A C 1
ATOM 672 O O . LEU A 1 88 ? -11.331 4.582 1.879 1.00 98.50 88 LEU A O 1
ATOM 676 N N . THR A 1 89 ? -10.051 6.229 2.696 1.00 98.06 89 THR A N 1
ATOM 677 C CA . THR A 1 89 ? -9.991 6.956 1.416 1.00 98.06 89 THR A CA 1
ATOM 678 C C . THR A 1 89 ? -9.248 6.193 0.319 1.00 98.06 89 THR A C 1
ATOM 680 O O . THR A 1 89 ? -9.441 6.497 -0.860 1.00 98.06 89 THR A O 1
ATOM 683 N N . MET A 1 90 ? -8.408 5.213 0.663 1.00 97.81 90 MET A N 1
ATOM 684 C CA . MET A 1 90 ? -7.686 4.381 -0.305 1.00 97.81 90 MET A CA 1
ATOM 685 C C . MET A 1 90 ? -8.580 3.310 -0.939 1.00 97.81 90 MET A C 1
ATOM 687 O O . MET A 1 90 ? -8.258 2.802 -2.012 1.00 97.81 90 MET A O 1
ATOM 691 N N . PHE A 1 91 ? -9.711 2.991 -0.314 1.00 98.25 91 PHE A N 1
ATOM 692 C CA . PHE A 1 91 ? -10.604 1.920 -0.739 1.00 98.25 91 PHE A CA 1
ATOM 693 C C . PHE A 1 91 ? -11.725 2.442 -1.634 1.00 98.25 91 PHE A C 1
ATOM 695 O O . PHE A 1 91 ? -12.127 3.605 -1.564 1.00 98.25 91 PHE A O 1
ATOM 702 N N . ALA A 1 92 ? -12.244 1.566 -2.493 1.00 97.88 92 ALA A N 1
ATOM 703 C CA . ALA A 1 92 ? -13.398 1.866 -3.332 1.00 97.88 92 ALA A CA 1
ATOM 704 C C . ALA A 1 92 ? -14.663 2.067 -2.484 1.00 97.88 92 ALA A C 1
ATOM 706 O O . ALA A 1 92 ? -15.521 2.878 -2.834 1.00 97.88 92 ALA A O 1
ATOM 707 N N . SER A 1 93 ? -14.766 1.354 -1.356 1.00 98.12 93 SER A N 1
ATOM 708 C CA . SER A 1 93 ? -15.803 1.564 -0.348 1.00 98.12 93 SER A CA 1
ATOM 709 C C . SER A 1 93 ? -15.362 1.053 1.033 1.00 98.12 93 SER A C 1
ATOM 711 O O . SER A 1 93 ? -14.482 0.195 1.119 1.00 98.12 93 SER A O 1
ATOM 713 N N . PRO A 1 94 ? -16.016 1.481 2.127 1.00 98.19 94 PRO A N 1
ATOM 714 C CA . PRO A 1 94 ? -15.816 0.879 3.448 1.00 98.19 94 PRO A CA 1
ATOM 715 C C . PRO A 1 94 ? -16.215 -0.604 3.532 1.00 98.19 94 PRO A C 1
ATOM 717 O O . PRO A 1 94 ? -15.870 -1.270 4.505 1.00 98.19 94 PRO A O 1
ATOM 720 N N . GLN A 1 95 ? -16.952 -1.105 2.537 1.00 98.19 95 GLN A N 1
ATOM 721 C CA . GLN A 1 95 ? -17.385 -2.494 2.400 1.00 98.19 95 GLN A CA 1
ATOM 722 C C . GLN A 1 95 ? -16.419 -3.335 1.557 1.00 98.19 95 GLN A C 1
ATOM 724 O O . GLN A 1 95 ? -16.724 -4.497 1.301 1.00 98.19 95 GLN A O 1
ATOM 729 N N . THR A 1 96 ? -15.281 -2.779 1.117 1.00 98.31 96 THR A N 1
ATOM 730 C CA . THR A 1 96 ? -14.277 -3.545 0.369 1.00 98.31 96 THR A CA 1
ATOM 731 C C . THR A 1 96 ? -13.924 -4.830 1.137 1.00 98.31 96 THR A C 1
ATOM 733 O O . THR A 1 96 ? -13.588 -4.735 2.325 1.00 98.31 96 THR A O 1
ATOM 736 N N . PRO A 1 97 ? -14.031 -6.011 0.496 1.00 98.00 97 PRO A N 1
ATOM 737 C CA . PRO A 1 97 ? -13.750 -7.291 1.129 1.00 98.00 97 PRO A CA 1
ATOM 738 C C . PRO A 1 97 ? -12.291 -7.405 1.564 1.00 98.00 97 PRO A C 1
ATOM 740 O O . PRO A 1 97 ? -11.374 -6.969 0.864 1.00 98.00 97 PRO A O 1
ATOM 743 N N . VAL A 1 98 ? -12.104 -8.026 2.726 1.00 98.00 98 VAL A N 1
ATOM 744 C CA . VAL A 1 98 ? -10.808 -8.417 3.278 1.00 98.00 98 VAL A CA 1
ATOM 745 C C . VAL A 1 98 ? -10.787 -9.935 3.398 1.00 98.00 98 VAL A C 1
ATOM 747 O O . VAL A 1 98 ? -11.646 -10.524 4.061 1.00 98.00 98 VAL A O 1
ATOM 750 N N . LEU A 1 99 ? -9.794 -10.560 2.776 1.00 97.00 99 LEU A N 1
ATOM 751 C CA . LEU A 1 99 ? -9.579 -12.002 2.784 1.00 97.00 99 LEU A CA 1
ATOM 752 C C . LEU A 1 99 ? -8.362 -12.315 3.655 1.00 97.00 99 LEU A C 1
ATOM 754 O O . LEU A 1 99 ? -7.252 -11.920 3.321 1.00 97.00 99 LEU A O 1
ATOM 758 N N . ILE A 1 100 ? -8.548 -13.005 4.781 1.00 95.62 100 ILE A N 1
ATOM 759 C CA . ILE A 1 100 ? -7.446 -13.349 5.694 1.00 95.62 100 ILE A CA 1
ATOM 760 C C . ILE A 1 100 ? -7.053 -14.804 5.460 1.00 95.62 100 ILE A C 1
ATOM 762 O O . ILE A 1 100 ? -7.832 -15.703 5.760 1.00 95.62 100 ILE A O 1
ATOM 766 N N . VAL A 1 101 ? -5.854 -15.039 4.935 1.00 94.75 101 VAL A N 1
ATOM 767 C CA . VAL A 1 101 ? -5.308 -16.378 4.690 1.00 94.75 101 VAL A CA 1
ATOM 768 C C . VAL A 1 101 ? -4.926 -17.028 6.021 1.00 94.75 101 VAL A C 1
ATOM 770 O O . VAL A 1 101 ? -4.091 -16.504 6.763 1.00 94.75 101 VAL A O 1
ATOM 773 N N . ILE A 1 102 ? -5.519 -18.189 6.312 1.00 92.00 102 ILE A N 1
ATOM 774 C CA . ILE A 1 102 ? -5.268 -18.971 7.537 1.00 92.00 102 ILE A CA 1
ATOM 775 C C . ILE A 1 102 ? -4.321 -20.152 7.296 1.00 92.00 102 ILE A C 1
ATOM 777 O O . ILE A 1 102 ? -3.534 -20.496 8.180 1.00 92.00 102 ILE A O 1
ATOM 781 N N . SER A 1 103 ? -4.359 -20.741 6.102 1.00 91.06 103 SER A N 1
ATOM 782 C CA . SER A 1 103 ? -3.451 -21.800 5.665 1.00 91.06 103 SER A CA 1
ATOM 783 C C . SER A 1 103 ? -3.285 -21.782 4.153 1.00 91.06 103 SER A C 1
ATOM 785 O O . SER A 1 103 ? -4.165 -21.352 3.414 1.00 91.06 103 SER A O 1
ATOM 787 N N . GLU A 1 104 ? -2.139 -22.278 3.699 1.00 90.19 104 GLU A N 1
ATOM 788 C CA . GLU A 1 104 ? -1.878 -22.554 2.293 1.00 90.19 104 GLU A CA 1
ATOM 789 C C . GLU A 1 104 ? -1.282 -23.959 2.185 1.00 90.19 104 GLU A C 1
ATOM 791 O O . GLU A 1 104 ? -0.310 -24.285 2.873 1.00 90.19 104 GLU A O 1
ATOM 796 N N . SER A 1 105 ? -1.873 -24.808 1.345 1.00 91.06 105 SER A N 1
ATOM 797 C CA . SER A 1 105 ? -1.378 -26.162 1.091 1.00 91.06 105 SER A CA 1
ATOM 798 C C . SER A 1 105 ? -1.618 -26.547 -0.362 1.00 91.06 105 SER A C 1
ATOM 800 O O . SER A 1 105 ? -2.713 -26.375 -0.890 1.00 91.06 105 SER A O 1
ATOM 802 N N . GLY A 1 106 ? -0.576 -27.036 -1.040 1.00 88.38 106 GLY A N 1
ATOM 803 C CA . GLY A 1 106 ? -0.671 -27.427 -2.451 1.00 88.38 106 GLY A CA 1
ATOM 804 C C . GLY A 1 106 ? -1.070 -26.289 -3.403 1.00 88.38 106 GLY A C 1
ATOM 805 O O . GLY A 1 106 ? -1.643 -26.565 -4.452 1.00 88.38 106 GLY A O 1
ATOM 806 N N . GLY A 1 107 ? -0.800 -25.027 -3.041 1.00 86.38 107 GLY A N 1
ATOM 807 C CA . GLY A 1 107 ? -1.192 -23.841 -3.815 1.00 86.38 107 GLY A CA 1
ATOM 808 C C . GLY A 1 107 ? -2.657 -23.420 -3.646 1.00 86.38 107 GLY A C 1
ATOM 809 O O . GLY A 1 107 ? -3.106 -22.498 -4.322 1.00 86.38 107 GLY A O 1
ATOM 810 N N . GLN A 1 108 ? -3.405 -24.075 -2.754 1.00 90.00 108 GLN A N 1
ATOM 811 C CA . GLN A 1 108 ? -4.757 -23.680 -2.381 1.00 90.00 108 GLN A CA 1
ATOM 812 C C . GLN A 1 108 ? -4.720 -22.920 -1.051 1.00 90.00 108 GLN A C 1
ATOM 814 O O . GLN A 1 108 ? -4.130 -23.398 -0.079 1.00 90.00 108 GLN A O 1
ATOM 819 N N . LYS A 1 109 ? -5.333 -21.732 -1.028 1.00 93.00 109 LYS A N 1
ATOM 820 C CA . LYS A 1 109 ? -5.453 -20.885 0.163 1.00 93.00 109 LYS A CA 1
ATOM 821 C C . LYS A 1 109 ? -6.789 -21.131 0.850 1.00 93.00 109 LYS A C 1
ATOM 823 O O . LYS A 1 109 ? -7.833 -21.123 0.197 1.00 93.00 109 LYS A O 1
ATOM 828 N N . ASP A 1 110 ? -6.739 -21.296 2.164 1.00 93.38 110 ASP A N 1
ATOM 829 C CA . ASP A 1 110 ? -7.908 -21.266 3.030 1.00 93.38 110 ASP A CA 1
ATOM 830 C C . ASP A 1 110 ? -8.022 -19.880 3.651 1.00 93.38 110 ASP A C 1
ATOM 832 O O . ASP A 1 110 ? -7.038 -19.321 4.150 1.00 93.38 110 ASP A O 1
ATOM 836 N N . TYR A 1 111 ? -9.237 -19.348 3.647 1.00 93.81 111 TYR A N 1
ATOM 837 C CA . TYR A 1 111 ? -9.534 -18.025 4.170 1.00 93.81 111 TYR A CA 1
ATOM 838 C C . TYR A 1 111 ? -10.383 -18.125 5.436 1.00 93.81 111 TYR A C 1
ATOM 840 O O . TYR A 1 111 ? -11.227 -19.015 5.568 1.00 93.81 111 TYR A O 1
ATOM 848 N N . ASP A 1 112 ? -10.167 -17.197 6.363 1.00 92.88 112 ASP A N 1
ATOM 849 C CA . ASP A 1 112 ? -11.049 -16.996 7.510 1.00 92.88 112 ASP A CA 1
ATOM 850 C C . ASP A 1 112 ? -12.424 -16.463 7.062 1.00 92.88 112 ASP A C 1
ATOM 852 O O . ASP A 1 112 ? -12.690 -16.212 5.881 1.00 92.88 112 ASP A O 1
ATOM 856 N N . ARG A 1 113 ? -13.323 -16.266 8.028 1.00 87.19 113 ARG A N 1
ATOM 857 C CA . ARG A 1 113 ? -14.627 -15.654 7.812 1.00 87.19 113 ARG A CA 1
ATOM 858 C C . ARG A 1 113 ? -14.476 -14.322 7.054 1.00 87.19 113 ARG A C 1
ATOM 860 O O . ARG A 1 113 ? -13.681 -13.479 7.473 1.00 87.19 113 ARG A O 1
ATOM 867 N N . PRO A 1 114 ? -15.295 -14.090 6.010 1.00 88.19 114 PRO A N 1
ATOM 868 C CA . PRO A 1 114 ? -15.310 -12.819 5.298 1.00 88.19 114 PRO A CA 1
ATOM 869 C C . PRO A 1 114 ? -15.538 -11.633 6.239 1.00 88.19 114 PRO A C 1
ATOM 871 O O . PRO A 1 114 ? -16.393 -11.693 7.127 1.00 88.19 114 PRO A O 1
ATOM 874 N N . THR A 1 115 ? -14.800 -10.551 6.011 1.00 96.62 115 THR A N 1
ATOM 875 C CA . THR A 1 115 ? -14.936 -9.279 6.730 1.00 96.62 115 THR A CA 1
ATOM 876 C C . THR A 1 115 ? -14.747 -8.108 5.767 1.00 96.62 115 THR A C 1
ATOM 878 O O . THR A 1 115 ? -14.329 -8.291 4.620 1.00 96.62 115 THR A O 1
ATOM 881 N N . THR A 1 116 ? -15.079 -6.899 6.206 1.00 98.31 116 THR A N 1
ATOM 882 C CA . THR A 1 116 ? -14.867 -5.670 5.430 1.00 98.31 116 THR A CA 1
ATOM 883 C C . THR A 1 116 ? -13.661 -4.891 5.930 1.00 98.31 116 THR A C 1
ATOM 885 O O . THR A 1 116 ? -13.250 -5.013 7.087 1.00 98.31 116 THR A O 1
ATOM 888 N N . ILE A 1 117 ? -13.116 -4.012 5.088 1.00 98.50 117 ILE A N 1
ATOM 889 C CA . ILE A 1 117 ? -11.994 -3.166 5.495 1.00 98.50 117 ILE A CA 1
ATOM 890 C C . ILE A 1 117 ? -12.343 -2.294 6.700 1.00 98.50 117 ILE A C 1
ATOM 892 O O . ILE A 1 117 ? -11.538 -2.166 7.618 1.00 98.50 117 ILE A O 1
ATOM 896 N N . LYS A 1 118 ? -13.559 -1.741 6.763 1.00 98.56 118 LYS A N 1
ATOM 897 C CA . LYS A 1 118 ? -13.969 -0.928 7.910 1.00 98.56 118 LYS A CA 1
ATOM 898 C C . LYS A 1 118 ? -13.949 -1.738 9.206 1.00 98.56 118 LYS A C 1
ATOM 900 O O . LYS A 1 118 ? -13.485 -1.232 10.227 1.00 98.56 118 LYS A O 1
ATOM 905 N N . GLU A 1 119 ? -14.455 -2.965 9.185 1.00 98.50 119 GLU A N 1
ATOM 906 C CA . GLU A 1 119 ? -14.447 -3.849 10.354 1.00 98.50 119 GLU A CA 1
ATOM 907 C C . GLU A 1 119 ? -13.022 -4.245 10.735 1.00 98.50 119 GLU A C 1
ATOM 909 O O . GLU A 1 119 ? -12.658 -4.148 11.904 1.00 98.50 119 GLU A O 1
ATOM 914 N N . TYR A 1 120 ? -12.190 -4.591 9.752 1.00 97.88 120 TYR A N 1
ATOM 915 C CA . TYR A 1 120 ? -10.795 -4.951 9.979 1.00 97.88 120 TYR A CA 1
ATOM 916 C C . TYR A 1 120 ? -9.973 -3.803 10.587 1.00 97.88 120 TYR A C 1
ATOM 918 O O . TYR A 1 120 ? -9.247 -3.996 11.560 1.00 97.88 120 TYR A O 1
ATOM 926 N N . LEU A 1 121 ? -10.127 -2.577 10.084 1.00 98.44 121 LEU A N 1
ATOM 927 C CA . LEU A 1 121 ? -9.440 -1.407 10.635 1.00 98.44 121 LEU A CA 1
ATOM 928 C C . LEU A 1 121 ? -9.877 -1.102 12.078 1.00 98.44 121 LEU A C 1
ATOM 930 O O . LEU A 1 121 ? -9.055 -0.732 12.917 1.00 98.44 121 LEU A O 1
ATOM 934 N N . ASN A 1 122 ? -11.162 -1.289 12.398 1.00 98.44 122 ASN A N 1
ATOM 935 C CA . ASN A 1 122 ? -11.633 -1.176 13.781 1.00 98.44 122 ASN A CA 1
ATOM 936 C C . ASN A 1 122 ? -11.095 -2.313 14.658 1.00 98.44 122 ASN A C 1
ATOM 938 O O . ASN A 1 122 ? -10.696 -2.057 15.790 1.00 98.44 122 ASN A O 1
ATOM 942 N N . TYR A 1 123 ? -10.988 -3.529 14.124 1.00 97.31 123 TYR A N 1
ATOM 943 C CA . TYR A 1 123 ? -10.335 -4.636 14.814 1.00 97.31 123 TYR A CA 1
ATOM 944 C C . TYR A 1 123 ? -8.881 -4.296 15.176 1.00 97.31 123 TYR A C 1
ATOM 946 O O . TYR A 1 123 ? -8.503 -4.462 16.333 1.00 97.31 123 TYR A O 1
ATOM 954 N N . LEU A 1 124 ? -8.086 -3.731 14.256 1.00 97.56 124 LEU A N 1
ATOM 955 C CA . LEU A 1 124 ? -6.714 -3.290 14.560 1.00 97.56 124 LEU A CA 1
ATOM 956 C C . LEU A 1 124 ? -6.669 -2.267 15.703 1.00 97.56 124 LEU A C 1
ATOM 958 O O . LEU A 1 124 ? -5.838 -2.378 16.609 1.00 97.56 124 LEU A O 1
ATOM 962 N N . LYS A 1 125 ? -7.585 -1.290 15.685 1.00 97.62 125 LYS A N 1
ATOM 963 C CA . LYS A 1 125 ? -7.719 -0.281 16.746 1.00 97.62 125 LYS A CA 1
ATOM 964 C C . LYS A 1 125 ? -7.996 -0.924 18.103 1.00 97.62 125 LYS A C 1
ATOM 966 O O . LYS A 1 125 ? -7.392 -0.515 19.096 1.00 97.62 125 LYS A O 1
ATOM 971 N N . ASP A 1 126 ? -8.908 -1.888 18.135 1.00 97.38 126 ASP A N 1
ATOM 972 C CA . ASP A 1 126 ? -9.376 -2.522 19.365 1.00 97.38 126 ASP A CA 1
ATOM 973 C C . ASP A 1 126 ? -8.345 -3.516 19.917 1.00 97.38 126 ASP A C 1
ATOM 975 O O . ASP A 1 126 ? -8.143 -3.586 21.127 1.00 97.38 126 ASP A O 1
ATOM 979 N N . GLN A 1 127 ? -7.648 -4.248 19.042 1.00 96.25 127 GLN A N 1
ATOM 980 C CA . GLN A 1 127 ? -6.596 -5.188 19.439 1.00 96.25 127 GLN A CA 1
ATOM 981 C C . GLN A 1 127 ? -5.276 -4.512 19.805 1.00 96.25 127 GLN A C 1
ATOM 983 O O . GLN A 1 127 ? -4.443 -5.138 20.461 1.00 96.25 127 GLN A O 1
ATOM 988 N N . LYS A 1 128 ? -5.055 -3.269 19.355 1.00 95.75 128 LYS A N 1
ATOM 989 C CA . LYS A 1 128 ? -3.782 -2.547 19.518 1.00 95.75 128 LYS A CA 1
ATOM 990 C C . LYS A 1 128 ? -2.571 -3.329 19.005 1.00 95.75 128 LYS A C 1
ATOM 992 O O . LYS A 1 128 ? -1.470 -3.237 19.544 1.00 95.75 128 LYS A O 1
ATOM 997 N N . LYS A 1 129 ? -2.791 -4.145 17.975 1.00 94.56 129 LYS A N 1
ATOM 998 C CA . LYS A 1 129 ? -1.769 -4.990 17.368 1.00 94.56 129 LYS A CA 1
ATOM 999 C C . LYS A 1 129 ? -2.123 -5.272 15.917 1.00 94.56 129 LYS A C 1
ATOM 1001 O O . LYS A 1 129 ? -3.261 -5.628 15.617 1.00 94.56 129 LYS A O 1
ATOM 1006 N N . ASN A 1 130 ? -1.125 -5.179 15.050 1.00 93.62 130 ASN A N 1
ATOM 1007 C CA . ASN A 1 130 ? -1.194 -5.703 13.699 1.00 93.62 130 ASN A CA 1
ATOM 1008 C C . ASN A 1 130 ? -0.639 -7.1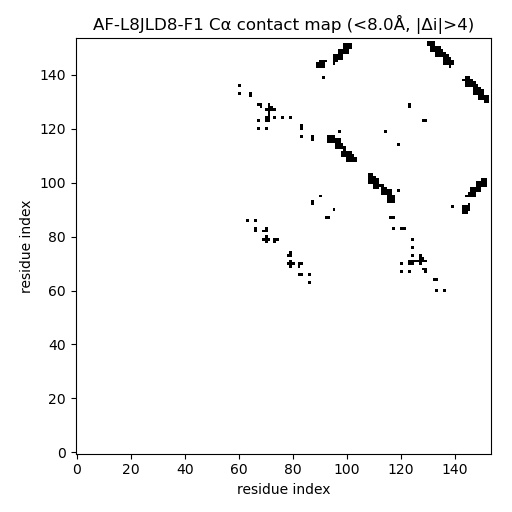34 13.698 1.00 93.62 130 ASN A C 1
ATOM 1010 O O . ASN A 1 130 ? 0.514 -7.356 14.058 1.00 93.62 130 ASN A O 1
ATOM 1014 N N . ILE A 1 131 ? -1.485 -8.120 13.398 1.00 92.19 131 ILE A N 1
ATOM 1015 C CA . ILE A 1 131 ? -1.092 -9.543 13.353 1.00 92.19 131 ILE A CA 1
ATOM 1016 C C . ILE A 1 131 ? -1.035 -10.095 11.932 1.00 92.19 131 ILE A C 1
ATOM 1018 O O . ILE A 1 131 ? -0.677 -11.258 11.751 1.00 92.19 131 ILE A O 1
ATOM 1022 N N . 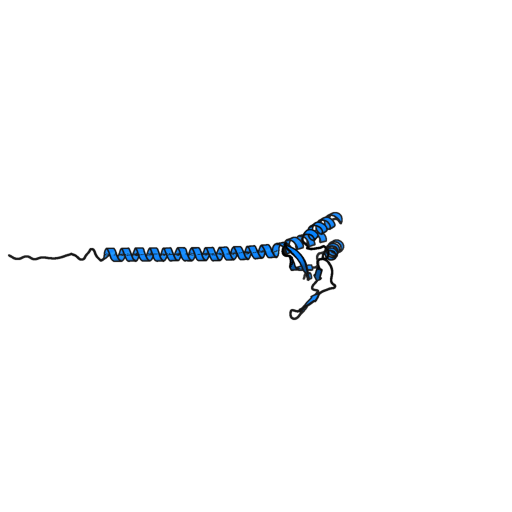ASN A 1 132 ? -1.402 -9.283 10.944 1.00 94.44 132 ASN A N 1
ATOM 1023 C CA . ASN A 1 132 ? -1.379 -9.663 9.544 1.00 94.44 132 ASN A CA 1
ATOM 1024 C C . ASN A 1 132 ? -0.507 -8.682 8.759 1.00 94.44 132 ASN A C 1
ATOM 1026 O O . ASN A 1 132 ? -0.166 -7.607 9.235 1.00 94.44 132 ASN A O 1
ATOM 1030 N N . THR A 1 133 ? -0.136 -9.073 7.555 1.00 94.31 133 THR A N 1
ATOM 1031 C CA . THR A 1 133 ? 0.532 -8.233 6.560 1.00 94.31 133 THR A CA 1
ATOM 1032 C C . THR A 1 133 ? -0.236 -8.313 5.261 1.00 94.31 133 THR A C 1
ATOM 1034 O O . THR A 1 133 ? -0.929 -9.303 5.006 1.00 94.31 133 THR A O 1
ATOM 1037 N N . ILE A 1 134 ? -0.088 -7.297 4.423 1.00 95.25 134 ILE A N 1
ATOM 1038 C CA . ILE A 1 134 ? -0.680 -7.290 3.086 1.00 95.25 134 ILE A CA 1
ATOM 1039 C C . ILE A 1 134 ? -0.008 -8.368 2.226 1.00 95.25 134 ILE A C 1
ATOM 1041 O O . ILE A 1 134 ? 1.209 -8.359 2.048 1.00 95.25 134 ILE A O 1
ATOM 1045 N N . GLY A 1 135 ? -0.809 -9.305 1.720 1.00 93.50 135 GLY 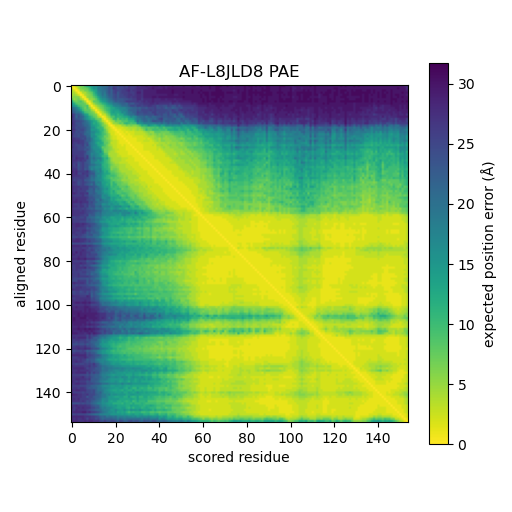A N 1
ATOM 1046 C CA . GLY A 1 135 ? -0.382 -10.324 0.763 1.00 93.50 135 GLY A CA 1
ATOM 1047 C C . GLY A 1 135 ? -0.586 -9.862 -0.676 1.00 93.50 135 GLY A C 1
ATOM 1048 O O . GLY A 1 135 ? 0.355 -9.878 -1.464 1.00 93.50 135 GLY A O 1
ATOM 1049 N N . ASP A 1 136 ? -1.803 -9.419 -0.994 1.00 93.62 136 ASP A N 1
ATOM 1050 C CA . ASP A 1 136 ? -2.179 -8.955 -2.331 1.00 93.62 136 ASP A CA 1
ATOM 1051 C C . ASP A 1 136 ? -3.240 -7.845 -2.273 1.00 93.62 136 ASP A C 1
ATOM 1053 O O . ASP A 1 136 ? -3.998 -7.736 -1.303 1.00 93.62 136 ASP A O 1
ATOM 1057 N N . LEU A 1 137 ? -3.292 -7.016 -3.318 1.00 94.50 137 LEU A N 1
ATOM 1058 C CA . LEU A 1 137 ? -4.257 -5.930 -3.476 1.00 94.50 137 LEU A CA 1
ATOM 1059 C C . LEU A 1 137 ? -4.815 -5.906 -4.894 1.00 94.50 137 LEU A C 1
ATOM 1061 O O . LEU A 1 137 ? -4.072 -5.798 -5.867 1.00 94.50 137 LEU A O 1
ATOM 1065 N N . GLN A 1 138 ? -6.140 -5.852 -5.005 1.00 94.88 138 GLN A N 1
ATOM 1066 C CA . GLN A 1 138 ? -6.802 -5.558 -6.274 1.00 94.88 138 GLN A CA 1
ATOM 1067 C C . GLN A 1 138 ? -7.284 -4.114 -6.287 1.00 94.88 138 GLN A C 1
ATOM 1069 O O . GLN A 1 138 ? -7.968 -3.667 -5.361 1.00 94.88 138 GLN A O 1
ATOM 1074 N N . VAL A 1 139 ? -6.973 -3.382 -7.355 1.00 94.25 139 VAL A N 1
ATOM 1075 C CA . VAL A 1 139 ? -7.330 -1.966 -7.514 1.00 94.25 139 VAL A CA 1
ATOM 1076 C C . VAL A 1 139 ? -8.242 -1.738 -8.719 1.00 94.25 139 VAL A C 1
ATOM 1078 O O . VAL A 1 139 ? -8.125 -2.415 -9.738 1.00 94.25 139 VAL A O 1
ATOM 1081 N N . ASP A 1 140 ? -9.145 -0.759 -8.615 1.00 94.00 140 ASP A N 1
ATOM 1082 C CA . ASP A 1 140 ? -9.957 -0.298 -9.742 1.00 94.00 140 ASP A CA 1
ATOM 1083 C C . ASP A 1 140 ? -9.147 0.584 -10.713 1.00 94.00 140 ASP A C 1
ATOM 1085 O O . ASP A 1 140 ? -8.003 0.969 -10.461 1.00 94.00 140 ASP A O 1
ATOM 1089 N N . SER A 1 141 ? -9.768 0.978 -11.828 1.00 93.12 141 SER A N 1
ATOM 1090 C CA . SER A 1 141 ? -9.150 1.854 -12.836 1.00 93.12 141 SER A CA 1
ATOM 1091 C C . SER A 1 141 ? -8.801 3.262 -12.328 1.00 93.12 141 SER A C 1
ATOM 1093 O O . SER A 1 141 ? -8.188 4.040 -13.055 1.00 93.12 141 SER A O 1
ATOM 1095 N N . ARG A 1 142 ? -9.227 3.628 -11.113 1.00 92.38 142 ARG A N 1
ATOM 1096 C CA . ARG A 1 142 ? -8.922 4.897 -10.436 1.00 92.38 142 ARG A CA 1
ATOM 1097 C C . ARG A 1 142 ? -7.881 4.708 -9.325 1.00 92.38 142 ARG A C 1
ATOM 1099 O O . ARG A 1 142 ? -7.626 5.653 -8.579 1.00 92.38 142 ARG A O 1
ATOM 1106 N N . GLY A 1 143 ? -7.307 3.510 -9.194 1.00 91.00 143 GLY A N 1
ATOM 1107 C CA . GLY A 1 143 ? -6.325 3.164 -8.169 1.00 91.00 143 GLY A CA 1
ATOM 1108 C C . GLY A 1 143 ? -6.918 2.976 -6.769 1.00 91.00 143 GLY A C 1
ATOM 1109 O O . GLY A 1 143 ? -6.178 3.046 -5.791 1.00 91.00 143 GLY A O 1
ATOM 1110 N N . LYS A 1 144 ? -8.239 2.783 -6.639 1.00 96.31 144 LYS A N 1
ATOM 1111 C CA . LYS A 1 144 ? -8.890 2.487 -5.353 1.00 96.31 144 LYS A CA 1
ATOM 1112 C C . LYS A 1 144 ? -8.879 0.993 -5.078 1.00 96.31 144 LYS A C 1
ATOM 1114 O O . LYS A 1 144 ? -9.190 0.207 -5.964 1.00 96.31 144 LYS A O 1
ATOM 1119 N N . ILE A 1 145 ? -8.596 0.601 -3.840 1.00 96.94 145 ILE A N 1
ATOM 1120 C CA . ILE A 1 145 ? -8.542 -0.808 -3.438 1.00 96.94 145 ILE A CA 1
ATOM 1121 C C . ILE A 1 145 ? -9.959 -1.399 -3.401 1.00 96.94 145 ILE A C 1
ATOM 1123 O O . ILE A 1 145 ? -10.850 -0.904 -2.702 1.00 96.94 145 ILE A O 1
ATOM 1127 N N . THR A 1 146 ? -10.156 -2.467 -4.162 1.00 97.56 146 THR A N 1
ATOM 1128 C CA . THR A 1 146 ? -11.426 -3.192 -4.341 1.00 97.56 146 THR A CA 1
ATOM 1129 C C . THR A 1 146 ? -11.462 -4.540 -3.639 1.00 97.56 146 THR A C 1
ATOM 1131 O O . THR A 1 146 ? -12.552 -5.014 -3.342 1.00 97.56 146 THR A O 1
ATOM 1134 N N . GLU A 1 147 ? -10.302 -5.106 -3.312 1.00 97.12 147 GLU A N 1
ATOM 1135 C CA . GLU A 1 147 ? -10.135 -6.305 -2.492 1.00 97.12 147 GLU A CA 1
ATOM 1136 C C . GLU A 1 147 ? -8.727 -6.289 -1.893 1.00 97.12 147 GLU A C 1
ATOM 1138 O O . GLU A 1 147 ? -7.794 -5.747 -2.496 1.00 97.12 147 GLU A O 1
ATOM 1143 N N . ILE A 1 148 ? -8.584 -6.857 -0.701 1.00 97.06 148 ILE A N 1
ATOM 1144 C CA . ILE A 1 148 ? -7.298 -7.017 -0.029 1.00 97.06 148 ILE A CA 1
ATOM 1145 C C . ILE A 1 148 ? -7.170 -8.425 0.532 1.00 97.06 148 ILE A C 1
ATOM 1147 O O . ILE A 1 148 ? -8.044 -8.900 1.259 1.00 97.06 148 ILE A O 1
ATOM 1151 N N . GLU A 1 149 ? -6.043 -9.059 0.232 1.00 96.31 149 GLU A N 1
ATOM 1152 C CA . GLU A 1 149 ? -5.627 -10.300 0.859 1.00 96.31 149 GLU A CA 1
ATOM 1153 C C . GLU A 1 149 ? -4.609 -10.005 1.962 1.00 96.31 149 GLU A C 1
ATOM 1155 O O . GLU A 1 149 ? -3.636 -9.272 1.769 1.00 96.31 149 GLU A O 1
ATOM 1160 N N . LEU A 1 150 ? -4.831 -10.596 3.129 1.00 96.38 150 LEU A N 1
ATOM 1161 C CA . LEU A 1 150 ? -3.981 -10.496 4.299 1.00 96.38 150 LEU A CA 1
ATOM 1162 C C . LEU A 1 150 ? -3.425 -11.867 4.651 1.00 96.38 150 LEU A C 1
ATOM 1164 O O . LEU A 1 150 ? -4.138 -12.866 4.617 1.00 96.38 150 LEU A O 1
ATOM 1168 N N . VAL A 1 151 ? -2.168 -11.902 5.068 1.00 94.69 151 VAL A N 1
ATOM 1169 C CA . VAL A 1 151 ? -1.498 -13.117 5.529 1.00 94.69 151 VAL A CA 1
ATOM 1170 C C . VAL A 1 151 ? -1.058 -12.908 6.965 1.00 94.69 151 VAL A C 1
ATOM 1172 O O . VAL A 1 151 ? -0.583 -11.831 7.322 1.00 94.69 151 VAL A O 1
ATOM 1175 N N . LYS A 1 152 ? -1.205 -13.932 7.803 1.00 91.06 152 LYS A N 1
ATOM 1176 C CA . LYS A 1 152 ? -0.752 -13.864 9.191 1.00 91.06 152 LYS A CA 1
ATOM 1177 C C . LYS A 1 152 ? 0.763 -13.631 9.260 1.00 91.06 152 LYS A C 1
ATOM 1179 O O . LYS A 1 152 ? 1.530 -14.322 8.587 1.00 91.06 152 LYS A O 1
ATOM 1184 N N . GLN A 1 153 ? 1.188 -12.692 10.104 1.00 86.81 153 GLN A N 1
ATOM 1185 C CA . GLN A 1 153 ? 2.605 -12.478 10.396 1.00 86.81 153 GLN A CA 1
ATOM 1186 C C . GLN A 1 153 ? 3.201 -13.743 11.032 1.00 86.81 153 GLN A C 1
ATOM 1188 O O . GLN A 1 153 ? 2.553 -14.395 11.858 1.00 86.81 153 GLN A O 1
ATOM 1193 N N . LYS A 1 154 ? 4.418 -14.102 10.613 1.00 71.94 154 LYS A N 1
ATOM 1194 C CA . LYS A 1 154 ? 5.164 -15.245 11.156 1.00 71.94 154 LYS A CA 1
ATOM 1195 C C . LYS A 1 154 ? 5.810 -14.920 12.496 1.00 71.94 154 LYS A C 1
ATOM 1197 O O . LYS A 1 154 ? 6.264 -13.769 12.662 1.00 71.94 154 LYS A O 1
#

Mean predicted aligned error: 10.28 Å

Foldseek 3Di:
DDDDDDDDPDPPPPVVVVVVVVVVVVVVVVVVVVVVVVVVVVVVVVVVVVVVVVCVQCVLQVVLVVLLLQLLQPPDPVSNVVSLVVSQVQAPHQQQKEWEFPDADPNDTDTDDIDGSSVVSVVSNVNSDDQWGWDDFDADPVNHTRYTYIYGDD